Protein AF-A0A4Y2T5A9-F1 (afdb_monomer)

Foldseek 3Di:
DVVVPPDDDPPDDDPVRVVVVLVVPQDDDPQWDWDDDDLDIDIDGDDDDVVVRLVVVVVSLVVRVVVCVVVVNDDPPVPDDDDDDDPDDDPDDDPDNPDDPPPPD

pLDDT: mean 76.67, std 18.17, range [35.56, 94.38]

Structure (mmCIF, N/CA/C/O backbone):
data_AF-A0A4Y2T5A9-F1
#
_entry.id   AF-A0A4Y2T5A9-F1
#
loop_
_atom_site.group_PDB
_atom_site.id
_atom_site.type_symbol
_atom_site.label_atom_id
_atom_site.label_alt_id
_atom_site.label_comp_id
_atom_site.label_asym_id
_atom_site.label_entity_id
_atom_site.label_seq_id
_atom_site.pdbx_PDB_ins_code
_atom_site.Cartn_x
_atom_site.Cartn_y
_atom_site.Cartn_z
_atom_site.occupancy
_atom_site.B_iso_or_equiv
_atom_site.auth_seq_id
_atom_site.auth_comp_id
_atom_site.auth_asym_id
_atom_site.auth_atom_id
_atom_site.pdbx_PDB_model_num
ATOM 1 N N . MET A 1 1 ? 7.223 -9.965 -12.944 1.00 48.22 1 MET A N 1
ATOM 2 C CA . MET A 1 1 ? 7.957 -8.749 -13.375 1.00 48.22 1 MET A CA 1
ATOM 3 C C . MET A 1 1 ? 9.485 -8.898 -13.292 1.00 48.22 1 MET A C 1
ATOM 5 O O . MET A 1 1 ? 10.173 -8.338 -14.132 1.00 48.22 1 MET A O 1
ATOM 9 N N . TRP A 1 2 ? 10.035 -9.717 -12.382 1.00 46.28 2 TRP A N 1
ATOM 10 C CA . TRP A 1 2 ? 11.493 -9.891 -12.212 1.00 46.28 2 TRP A CA 1
ATOM 11 C C . TRP A 1 2 ? 12.192 -10.877 -13.167 1.00 46.28 2 TRP A C 1
ATOM 13 O O . TRP A 1 2 ? 13.416 -10.919 -13.203 1.00 46.28 2 TRP A O 1
ATOM 23 N N . GLN A 1 3 ? 11.454 -11.647 -13.974 1.00 44.50 3 GLN A N 1
ATOM 24 C CA . GLN A 1 3 ? 12.061 -12.589 -14.932 1.00 44.50 3 GLN A CA 1
ATOM 25 C C . GLN A 1 3 ? 12.472 -11.939 -16.266 1.00 44.50 3 GLN A C 1
ATOM 27 O O . GLN A 1 3 ? 13.219 -12.542 -17.030 1.00 44.50 3 GLN A O 1
ATOM 32 N N . HIS A 1 4 ? 12.021 -10.712 -16.557 1.00 39.19 4 HIS A N 1
ATOM 33 C CA . HIS A 1 4 ? 12.293 -10.063 -17.848 1.00 39.19 4 HIS A CA 1
ATOM 34 C C . HIS A 1 4 ? 13.544 -9.166 -17.853 1.00 39.19 4 HIS A C 1
ATOM 36 O O . HIS A 1 4 ? 14.039 -8.823 -18.920 1.00 39.19 4 HIS A O 1
ATOM 42 N N . LEU A 1 5 ? 14.098 -8.831 -16.681 1.00 47.34 5 LEU A N 1
ATOM 43 C CA . LEU A 1 5 ? 15.286 -7.972 -16.553 1.00 47.34 5 LEU A CA 1
ATOM 44 C C . LEU A 1 5 ? 16.613 -8.750 -16.483 1.00 47.34 5 LEU A C 1
ATOM 46 O O . LEU A 1 5 ? 17.675 -8.142 -16.477 1.00 47.34 5 LEU A O 1
ATOM 50 N N . SER A 1 6 ? 16.579 -10.087 -16.465 1.00 45.69 6 SER A N 1
ATOM 51 C CA . SER A 1 6 ? 17.772 -10.919 -16.232 1.00 45.69 6 SER A CA 1
ATOM 52 C C . SER A 1 6 ? 18.445 -11.459 -17.501 1.00 45.69 6 SER A C 1
ATOM 54 O O . SER A 1 6 ? 19.325 -12.314 -17.391 1.00 45.69 6 SER A O 1
ATOM 56 N N . ARG A 1 7 ? 18.053 -11.039 -18.712 1.00 44.84 7 ARG A N 1
ATOM 57 C CA . ARG A 1 7 ? 18.650 -11.636 -19.921 1.00 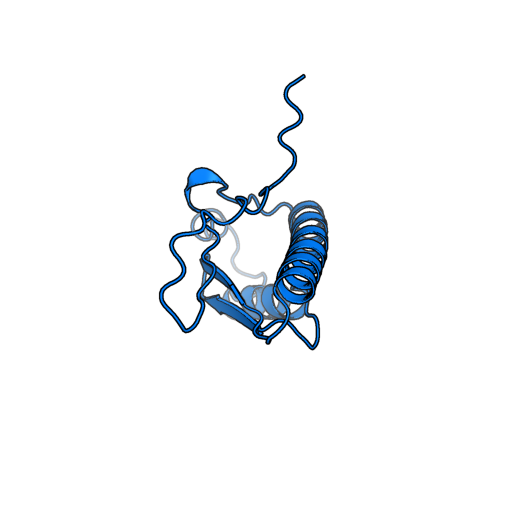44.84 7 ARG A CA 1
ATOM 58 C C . ARG A 1 7 ? 19.961 -11.007 -20.374 1.00 44.84 7 ARG A C 1
ATOM 60 O O . ARG A 1 7 ? 20.792 -11.750 -20.876 1.00 44.84 7 ARG A O 1
ATOM 67 N N . ASN A 1 8 ? 20.219 -9.721 -20.135 1.00 52.91 8 ASN A N 1
ATOM 68 C CA . ASN A 1 8 ? 21.405 -9.077 -20.706 1.00 52.91 8 ASN A CA 1
ATOM 69 C C . ASN A 1 8 ? 22.056 -8.093 -19.719 1.00 52.91 8 ASN A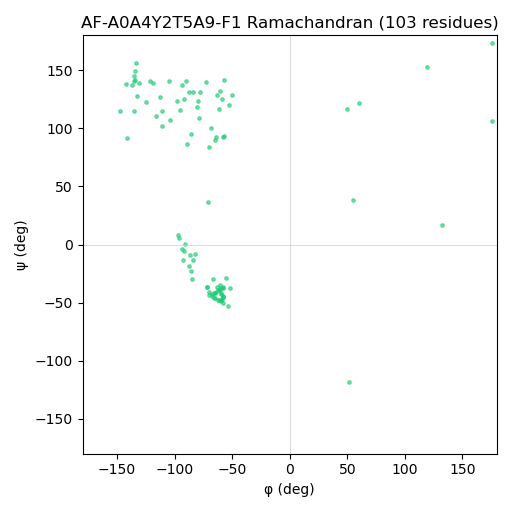 C 1
ATOM 71 O O . ASN A 1 8 ? 21.684 -6.928 -19.722 1.00 52.91 8 ASN A O 1
ATOM 75 N N . ALA A 1 9 ? 23.018 -8.536 -18.902 1.00 44.53 9 ALA A N 1
ATOM 76 C CA . ALA A 1 9 ? 24.203 -7.740 -18.540 1.00 44.53 9 ALA A CA 1
ATOM 77 C C . ALA A 1 9 ? 25.060 -8.474 -17.501 1.00 44.53 9 ALA A C 1
ATOM 79 O O . ALA A 1 9 ? 24.777 -8.482 -16.303 1.00 44.53 9 ALA A O 1
ATOM 80 N N . SER A 1 10 ? 26.191 -8.998 -17.953 1.00 53.00 10 SER A N 1
ATOM 81 C CA . SER A 1 10 ? 27.398 -9.046 -17.139 1.00 53.00 10 SER A CA 1
ATOM 82 C C . SER A 1 10 ? 27.769 -7.610 -16.725 1.00 53.00 10 SER A C 1
ATOM 84 O O . SER A 1 10 ? 28.430 -6.912 -17.490 1.00 53.00 10 SER A O 1
ATOM 86 N N . GLY A 1 11 ? 27.311 -7.145 -15.553 1.00 59.09 11 GLY A N 1
ATOM 87 C CA . GLY A 1 11 ? 27.938 -5.998 -14.879 1.00 59.09 11 GLY A CA 1
ATOM 88 C C . GLY A 1 11 ? 27.093 -4.840 -14.331 1.00 59.09 11 GLY A C 1
ATOM 89 O O . GLY A 1 11 ? 27.699 -3.813 -14.049 1.00 59.09 11 GLY A O 1
ATOM 90 N N . GLN A 1 12 ? 25.772 -4.917 -14.122 1.00 63.62 12 GLN A N 1
ATOM 91 C CA . GLN A 1 12 ? 25.056 -3.806 -13.455 1.00 63.62 12 GLN A CA 1
ATOM 92 C C . GLN A 1 12 ? 24.061 -4.289 -12.388 1.00 63.62 12 GLN A C 1
ATOM 94 O O . GLN A 1 12 ? 23.082 -4.949 -12.701 1.00 63.62 12 GLN A O 1
ATOM 99 N N . PHE A 1 13 ? 24.368 -3.929 -11.133 1.00 60.19 13 PHE A N 1
ATOM 100 C CA . PHE A 1 13 ? 23.618 -4.072 -9.872 1.00 60.19 13 PHE A CA 1
ATOM 101 C C 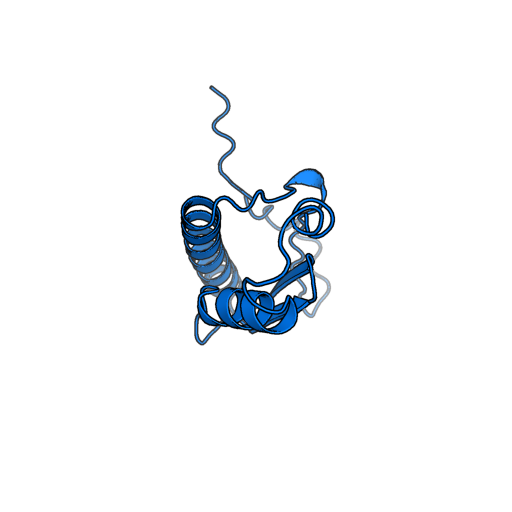. PHE A 1 13 ? 23.030 -5.462 -9.525 1.00 60.19 13 PHE A C 1
ATOM 103 O O . PHE A 1 13 ? 22.102 -5.932 -10.180 1.00 60.19 13 PHE A O 1
ATOM 110 N N . PRO A 1 14 ? 23.483 -6.105 -8.424 1.00 71.31 14 PRO A N 1
ATOM 111 C CA . PRO A 1 14 ? 22.889 -7.351 -7.946 1.00 71.31 14 PRO A CA 1
ATOM 112 C C . PRO A 1 14 ? 21.391 -7.180 -7.665 1.00 71.31 14 PRO A C 1
ATOM 114 O O . PRO A 1 14 ? 20.964 -6.172 -7.101 1.00 71.31 14 PRO A O 1
ATOM 117 N N . GLN A 1 15 ? 20.591 -8.197 -7.981 1.00 70.69 15 GLN A N 1
ATOM 118 C CA . GLN A 1 15 ? 19.144 -8.207 -7.733 1.00 70.69 15 GLN A CA 1
ATOM 119 C C . GLN A 1 15 ? 18.751 -7.864 -6.274 1.00 70.69 15 GLN A C 1
ATOM 121 O O . GLN A 1 15 ? 17.806 -7.092 -6.093 1.00 70.69 15 GLN A O 1
ATOM 126 N N . PRO A 1 16 ? 19.494 -8.302 -5.232 1.00 74.00 16 PRO A N 1
ATOM 127 C CA . PRO A 1 16 ? 19.276 -7.835 -3.857 1.00 74.00 16 PRO A CA 1
ATOM 128 C C . PRO A 1 16 ? 19.458 -6.321 -3.663 1.00 74.00 16 PRO A C 1
ATOM 130 O O . PRO A 1 16 ? 18.747 -5.703 -2.876 1.00 74.00 16 PRO A O 1
ATOM 133 N N . THR A 1 17 ? 20.387 -5.695 -4.388 1.00 76.06 17 THR A N 1
ATOM 134 C CA . THR A 1 17 ? 20.645 -4.250 -4.307 1.00 76.06 17 THR A CA 1
ATOM 135 C C . THR A 1 17 ? 19.496 -3.450 -4.913 1.00 76.06 17 THR A C 1
ATOM 137 O O . THR A 1 17 ? 19.040 -2.484 -4.303 1.00 76.06 17 THR A O 1
ATOM 140 N N . LEU A 1 18 ? 18.975 -3.878 -6.067 1.00 74.81 18 LEU A N 1
ATOM 141 C CA . LEU A 1 18 ? 17.801 -3.255 -6.689 1.00 74.81 18 LEU A CA 1
ATOM 142 C C . LEU A 1 18 ? 16.551 -3.409 -5.815 1.00 74.81 18 LEU A C 1
ATOM 144 O O . LEU A 1 18 ? 15.804 -2.449 -5.638 1.00 74.81 18 LEU A O 1
ATOM 148 N N . TYR A 1 19 ? 16.366 -4.582 -5.201 1.00 77.44 19 TYR A N 1
ATOM 149 C CA . TYR A 1 19 ? 15.293 -4.814 -4.234 1.00 77.44 19 TYR A CA 1
ATOM 150 C C . TYR A 1 19 ? 15.388 -3.866 -3.031 1.00 77.44 19 TYR A C 1
ATOM 152 O O . TYR A 1 19 ? 14.382 -3.294 -2.613 1.00 77.44 19 TYR A O 1
ATOM 160 N N . ASN A 1 20 ? 16.588 -3.642 -2.493 1.00 81.06 20 ASN A N 1
ATOM 161 C CA . ASN A 1 20 ? 16.780 -2.732 -1.363 1.00 81.06 20 ASN A CA 1
ATOM 162 C C . ASN A 1 20 ? 16.464 -1.276 -1.724 1.00 81.06 20 ASN A C 1
ATOM 164 O O . ASN A 1 20 ? 15.800 -0.594 -0.946 1.00 81.06 20 ASN A O 1
ATOM 168 N N . ILE A 1 21 ? 16.882 -0.812 -2.906 1.00 82.75 21 ILE A N 1
ATOM 169 C CA . ILE A 1 21 ? 16.570 0.542 -3.392 1.00 82.75 21 ILE A CA 1
ATOM 170 C C . ILE A 1 21 ? 15.054 0.710 -3.533 1.00 82.75 21 ILE A C 1
ATOM 172 O O . ILE A 1 21 ? 14.483 1.666 -3.008 1.00 82.75 21 ILE A O 1
ATOM 176 N N . PHE A 1 22 ? 14.391 -0.262 -4.156 1.00 81.81 22 PHE A N 1
ATOM 177 C CA . PHE A 1 22 ? 12.943 -0.262 -4.337 1.00 81.81 22 PHE A CA 1
ATOM 178 C C . PHE A 1 22 ? 12.183 -0.208 -3.003 1.00 81.81 22 PHE A C 1
ATOM 180 O O . PHE A 1 22 ?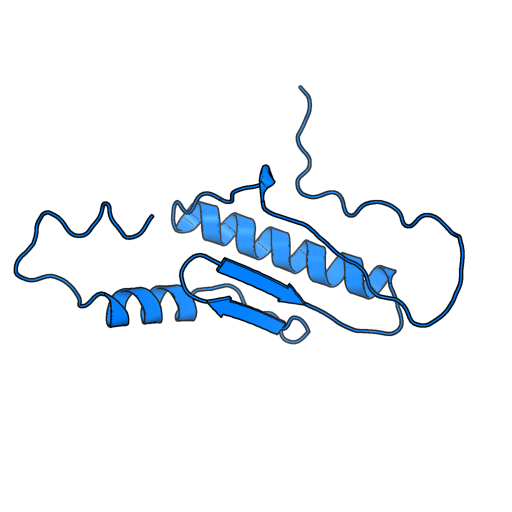 11.305 0.630 -2.817 1.00 81.81 22 PHE A O 1
ATOM 187 N N . ASN A 1 23 ? 12.573 -1.043 -2.035 1.00 83.62 23 ASN A N 1
ATOM 188 C CA . ASN A 1 23 ? 11.979 -1.032 -0.695 1.00 83.62 23 ASN A CA 1
ATOM 189 C C . ASN A 1 23 ? 12.280 0.249 0.091 1.00 83.62 23 ASN A C 1
ATOM 191 O O . ASN A 1 23 ? 11.494 0.629 0.965 1.00 83.62 23 ASN A O 1
ATOM 195 N N . SER A 1 24 ? 13.424 0.889 -0.169 1.00 86.94 24 SER A N 1
ATOM 196 C CA . SER A 1 24 ? 13.812 2.132 0.501 1.00 86.94 24 SER A CA 1
ATOM 197 C C . SER A 1 24 ? 12.986 3.335 0.036 1.00 86.94 24 SER A C 1
ATOM 199 O O . SER A 1 24 ? 12.626 4.151 0.879 1.00 86.94 24 SER A O 1
ATOM 201 N N . ASP A 1 25 ? 12.626 3.409 -1.254 1.00 88.88 25 ASP A N 1
ATOM 202 C CA . ASP A 1 25 ? 11.820 4.510 -1.817 1.00 88.88 25 ASP A CA 1
ATOM 203 C C . ASP A 1 25 ? 10.304 4.271 -1.685 1.00 88.88 25 ASP A C 1
ATOM 205 O O . ASP A 1 25 ? 9.515 5.165 -1.984 1.00 88.88 25 ASP A O 1
ATOM 209 N N . PHE A 1 26 ? 9.870 3.075 -1.263 1.00 90.81 26 PHE A N 1
ATOM 210 C CA . PHE A 1 26 ? 8.448 2.759 -1.101 1.00 90.81 26 PHE A CA 1
ATOM 211 C C . PHE A 1 26 ? 7.795 3.696 -0.064 1.00 90.81 26 PHE A C 1
ATOM 213 O O . PHE A 1 26 ? 8.327 3.837 1.043 1.00 90.81 26 PHE A O 1
ATOM 220 N N . PRO A 1 27 ? 6.630 4.307 -0.358 1.00 92.12 27 PRO A N 1
ATOM 221 C CA . PRO A 1 27 ? 6.020 5.318 0.504 1.00 92.12 27 PRO A CA 1
ATOM 222 C C . PRO A 1 27 ? 5.625 4.751 1.872 1.00 92.12 27 PRO A C 1
ATOM 224 O O . PRO A 1 27 ? 4.911 3.753 1.980 1.00 92.12 27 PRO A O 1
ATOM 227 N N . ARG A 1 28 ? 6.052 5.416 2.950 1.00 92.31 28 ARG A N 1
ATOM 228 C CA . ARG A 1 28 ? 5.779 5.023 4.343 1.00 92.31 28 ARG A CA 1
ATOM 229 C C . ARG A 1 28 ? 5.038 6.141 5.069 1.00 92.31 28 ARG A C 1
ATOM 231 O O . ARG A 1 28 ? 5.357 7.314 4.895 1.00 92.31 28 ARG A O 1
ATOM 238 N N . LYS A 1 29 ? 4.066 5.767 5.901 1.00 90.88 29 LYS A N 1
ATOM 239 C CA . LYS A 1 29 ? 3.346 6.668 6.811 1.00 90.88 29 LYS A CA 1
ATOM 240 C C . LYS A 1 29 ? 3.329 6.055 8.199 1.00 90.88 29 LYS A C 1
ATOM 242 O O . LYS A 1 29 ? 3.041 4.873 8.325 1.00 90.88 29 LYS A O 1
ATOM 247 N N . ASP A 1 30 ? 3.534 6.865 9.234 1.00 87.81 30 ASP A N 1
ATOM 248 C CA . ASP A 1 30 ? 3.692 6.392 10.622 1.00 87.81 30 ASP A CA 1
ATOM 249 C C . ASP A 1 30 ? 2.534 5.522 11.133 1.00 87.81 30 ASP A C 1
ATOM 251 O O . ASP A 1 30 ? 2.714 4.666 11.993 1.00 87.81 30 ASP A O 1
ATOM 255 N N . LYS A 1 31 ? 1.322 5.738 10.611 1.00 90.62 31 LYS A N 1
ATOM 256 C CA . LYS A 1 31 ? 0.103 5.020 11.019 1.00 90.62 31 LYS A CA 1
ATOM 257 C C . LYS A 1 31 ? -0.241 3.836 10.116 1.00 90.62 31 LYS A C 1
ATOM 259 O O . LYS A 1 31 ? -1.317 3.256 10.273 1.00 90.62 31 LYS A O 1
ATOM 264 N N . VAL A 1 32 ? 0.622 3.507 9.158 1.00 93.88 32 VAL A N 1
ATOM 265 C CA . VAL A 1 32 ? 0.411 2.422 8.202 1.00 93.88 32 VAL A CA 1
ATOM 266 C C . VAL A 1 32 ? 1.590 1.464 8.242 1.00 93.88 32 VAL A C 1
ATOM 268 O O . VAL A 1 32 ? 2.734 1.839 8.005 1.00 93.88 32 VAL A O 1
ATOM 271 N N . LEU A 1 33 ? 1.289 0.202 8.523 1.00 94.38 33 LEU A N 1
ATOM 272 C CA . LEU A 1 33 ? 2.232 -0.887 8.371 1.00 94.38 33 LEU A CA 1
ATOM 273 C C . LEU A 1 33 ? 2.287 -1.286 6.896 1.00 94.38 33 LEU A C 1
ATOM 275 O O . LEU A 1 33 ? 1.264 -1.651 6.316 1.00 94.38 33 LEU A O 1
ATOM 279 N N . ASN A 1 34 ? 3.485 -1.252 6.320 1.00 92.62 34 ASN A N 1
ATOM 280 C CA . ASN A 1 34 ? 3.751 -1.781 4.989 1.00 92.62 34 ASN A CA 1
ATOM 281 C C . ASN A 1 34 ? 4.347 -3.186 5.119 1.00 92.62 34 ASN A C 1
ATOM 283 O O . ASN A 1 34 ? 5.382 -3.370 5.761 1.00 92.62 34 ASN A O 1
ATOM 287 N N . CYS A 1 35 ? 3.716 -4.166 4.487 1.00 91.38 35 CYS A N 1
ATOM 288 C CA . CYS A 1 35 ? 4.183 -5.542 4.398 1.00 91.38 35 CYS A CA 1
ATOM 289 C C . CYS A 1 35 ? 4.586 -5.809 2.945 1.00 91.38 35 CYS A C 1
ATOM 291 O O . CYS A 1 35 ? 3.718 -5.979 2.093 1.00 91.38 35 CYS A O 1
ATOM 293 N N . LEU A 1 36 ? 5.889 -5.796 2.659 1.00 90.12 36 LEU A N 1
ATOM 294 C CA . LEU A 1 36 ? 6.439 -5.966 1.312 1.00 90.12 36 LEU A CA 1
ATOM 295 C C . LEU A 1 36 ? 7.191 -7.294 1.238 1.00 90.12 36 LEU A C 1
ATOM 297 O O . LEU A 1 36 ? 8.067 -7.550 2.068 1.00 90.12 36 LEU A O 1
ATOM 301 N N . PHE A 1 37 ? 6.853 -8.132 0.261 1.00 84.31 37 PHE A N 1
ATOM 302 C CA . PHE A 1 37 ? 7.545 -9.393 0.026 1.00 84.31 37 PHE A CA 1
ATOM 303 C C . PHE A 1 37 ? 7.556 -9.728 -1.465 1.00 84.31 37 PHE A C 1
ATOM 305 O O . PHE A 1 37 ? 6.515 -10.000 -2.049 1.00 84.31 37 PHE A O 1
ATOM 312 N N . ALA A 1 38 ? 8.745 -9.747 -2.074 1.00 85.25 38 ALA A N 1
ATOM 313 C CA . ALA A 1 38 ? 8.904 -9.972 -3.513 1.00 85.25 38 ALA A CA 1
ATOM 314 C C . ALA A 1 38 ? 8.013 -9.027 -4.353 1.00 85.25 38 ALA A C 1
ATOM 316 O O . ALA A 1 38 ? 8.220 -7.815 -4.308 1.00 85.25 38 ALA A O 1
ATOM 317 N N . ASP A 1 39 ? 7.081 -9.561 -5.148 1.00 82.50 39 ASP A N 1
ATOM 318 C CA . ASP A 1 39 ? 6.088 -8.803 -5.917 1.00 82.50 39 ASP A CA 1
ATOM 319 C C . ASP A 1 39 ? 4.757 -8.571 -5.183 1.00 82.50 39 ASP A C 1
ATOM 321 O O . ASP A 1 39 ? 3.926 -7.805 -5.669 1.00 82.50 39 ASP A O 1
ATOM 325 N N . ASP A 1 40 ? 4.582 -9.157 -3.998 1.00 87.44 40 ASP A N 1
ATOM 326 C CA . ASP A 1 40 ? 3.405 -8.956 -3.163 1.00 87.44 40 ASP A CA 1
ATOM 327 C C . ASP A 1 40 ? 3.602 -7.778 -2.203 1.00 87.44 40 ASP A C 1
ATOM 329 O O . ASP A 1 40 ? 4.669 -7.543 -1.623 1.00 87.44 40 ASP A O 1
ATOM 333 N N . SER A 1 41 ? 2.541 -6.998 -2.023 1.00 89.62 41 SER A N 1
ATOM 334 C CA . SER A 1 41 ? 2.529 -5.845 -1.127 1.00 89.62 41 SER A CA 1
ATOM 335 C C . SER A 1 41 ? 1.181 -5.734 -0.432 1.00 89.62 41 SER A C 1
ATOM 337 O O . SER A 1 41 ? 0.132 -5.883 -1.055 1.00 89.62 41 SER A O 1
ATOM 339 N N . ALA A 1 42 ? 1.204 -5.434 0.863 1.00 92.56 42 ALA A N 1
ATOM 340 C CA . ALA A 1 42 ? 0.016 -5.133 1.644 1.00 92.56 42 ALA A CA 1
ATOM 341 C C . ALA A 1 42 ? 0.252 -3.907 2.528 1.00 92.56 42 ALA A C 1
ATOM 343 O O . ALA A 1 42 ? 1.346 -3.698 3.055 1.00 92.56 42 ALA A O 1
ATOM 344 N N . ILE A 1 43 ? -0.798 -3.109 2.710 1.00 93.75 43 ILE A N 1
ATOM 345 C CA . ILE A 1 43 ? -0.822 -2.006 3.668 1.00 93.75 43 ILE A CA 1
ATOM 346 C C . ILE A 1 43 ? -1.915 -2.238 4.702 1.00 93.75 43 ILE A C 1
ATOM 348 O O . ILE A 1 43 ? -3.019 -2.677 4.379 1.00 93.75 43 ILE A O 1
ATOM 352 N N . LEU A 1 44 ? -1.607 -1.940 5.960 1.00 93.56 44 LEU A N 1
ATOM 353 C CA . LEU A 1 44 ? -2.503 -2.171 7.084 1.00 93.56 44 LEU A CA 1
ATOM 354 C C . LEU A 1 44 ? -2.488 -0.973 8.029 1.00 93.56 44 LEU A C 1
ATOM 356 O O . LEU A 1 44 ? -1.436 -0.460 8.396 1.00 93.56 44 LEU A O 1
ATOM 360 N N . THR A 1 45 ? -3.663 -0.573 8.500 1.00 93.50 45 THR A N 1
ATOM 361 C CA . THR A 1 45 ? -3.797 0.331 9.644 1.00 93.50 45 THR A CA 1
ATOM 362 C C . THR A 1 45 ? -4.843 -0.216 10.605 1.00 93.50 45 THR A C 1
ATOM 364 O O . THR A 1 45 ? -5.718 -0.994 10.219 1.00 93.50 45 THR A O 1
ATOM 367 N N . GLN A 1 46 ? -4.746 0.174 11.871 1.00 91.50 46 GLN A N 1
ATOM 368 C CA . GLN A 1 46 ? -5.645 -0.265 12.931 1.00 91.50 46 GLN A CA 1
ATOM 369 C C . GLN A 1 46 ? -6.081 0.932 13.774 1.00 91.50 46 GLN A C 1
ATOM 371 O O . GLN A 1 46 ? -5.349 1.906 13.938 1.00 91.50 46 GLN A O 1
ATOM 376 N N . GLY A 1 47 ? -7.293 0.864 14.320 1.00 89.56 47 GLY A N 1
ATOM 377 C CA . GLY A 1 47 ? -7.838 1.921 15.162 1.00 89.56 47 GLY A CA 1
ATOM 378 C C . GLY A 1 47 ? -9.284 1.665 15.575 1.00 89.56 47 GLY A C 1
ATOM 379 O O . GLY A 1 47 ? -9.934 0.731 15.114 1.00 89.56 47 GLY A O 1
ATOM 380 N N . SER A 1 48 ? -9.805 2.520 16.452 1.00 87.44 48 SER A N 1
ATOM 381 C CA . SER A 1 48 ? -11.202 2.469 16.903 1.00 87.44 48 SER A CA 1
ATOM 382 C C . SER A 1 48 ? -12.161 3.221 15.971 1.00 87.44 48 SER A C 1
ATOM 384 O O . SER A 1 48 ? -13.355 2.924 15.931 1.00 87.44 48 SER A O 1
ATOM 386 N N . ASN A 1 49 ? -11.652 4.184 15.195 1.00 88.81 49 ASN A N 1
ATOM 387 C CA . ASN A 1 49 ? -12.448 5.021 14.303 1.00 88.81 49 ASN A CA 1
ATOM 388 C C . ASN A 1 49 ? -12.280 4.593 12.838 1.00 88.81 49 ASN A C 1
ATOM 390 O O . ASN A 1 49 ? -11.268 4.883 12.205 1.00 8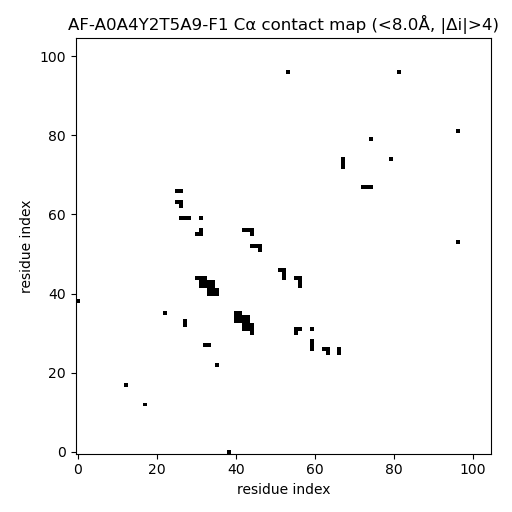8.81 49 ASN A O 1
ATOM 394 N N . ILE A 1 50 ? -13.317 3.967 12.277 1.00 85.62 50 ILE A N 1
ATOM 395 C CA . ILE A 1 50 ? -13.315 3.487 10.886 1.00 85.62 50 ILE A CA 1
ATOM 396 C C . ILE A 1 50 ? -13.123 4.624 9.878 1.00 85.62 50 ILE A C 1
ATOM 398 O O . ILE A 1 50 ? -12.405 4.442 8.904 1.00 85.62 50 ILE A O 1
ATOM 402 N N . LYS A 1 51 ? -13.708 5.809 10.098 1.00 87.12 51 LYS A N 1
ATOM 403 C CA . LYS A 1 51 ? -13.519 6.941 9.172 1.00 87.12 51 LYS A CA 1
ATOM 404 C C . LYS A 1 51 ? -12.053 7.359 9.114 1.00 87.12 51 LYS A C 1
ATOM 406 O O . LYS A 1 51 ? -11.545 7.675 8.043 1.00 87.12 51 LYS A O 1
ATOM 411 N N . PHE A 1 52 ? -11.381 7.337 10.264 1.00 89.69 52 PHE A N 1
ATOM 412 C CA . PHE A 1 52 ? -9.954 7.617 10.341 1.00 89.69 52 PHE A CA 1
ATOM 413 C C . PHE A 1 52 ? -9.135 6.536 9.623 1.00 89.69 52 PHE A C 1
ATOM 415 O O . PHE A 1 52 ? -8.306 6.880 8.790 1.00 89.69 52 PHE A O 1
ATOM 422 N N . ILE A 1 53 ? -9.435 5.252 9.860 1.00 89.94 53 ILE A N 1
ATOM 423 C CA . ILE A 1 53 ? -8.807 4.107 9.170 1.00 89.94 53 ILE A CA 1
ATOM 424 C C . ILE A 1 53 ? -8.915 4.250 7.650 1.00 89.94 53 ILE A C 1
ATOM 426 O O . ILE A 1 53 ? -7.903 4.195 6.959 1.00 89.94 53 ILE A O 1
ATOM 430 N N . ILE A 1 54 ? -10.129 4.475 7.138 1.00 88.69 54 ILE A N 1
ATOM 431 C CA . ILE A 1 54 ? -10.386 4.621 5.700 1.00 88.69 54 ILE A CA 1
ATOM 432 C C . ILE A 1 54 ? -9.584 5.794 5.135 1.00 88.69 54 ILE A C 1
ATOM 434 O O . ILE A 1 54 ? -8.879 5.627 4.148 1.00 88.69 54 ILE A O 1
ATOM 438 N N . LYS A 1 55 ? -9.627 6.963 5.787 1.00 91.25 55 LYS A N 1
ATOM 439 C CA . LYS A 1 55 ? -8.885 8.150 5.337 1.00 91.25 55 LYS A CA 1
ATOM 440 C C . LYS A 1 55 ? -7.371 7.918 5.329 1.00 91.25 55 LYS A C 1
ATOM 442 O O . LYS A 1 55 ? -6.683 8.383 4.425 1.00 91.25 55 LYS A O 1
ATOM 447 N N . THR A 1 56 ? -6.845 7.219 6.332 1.00 92.50 56 THR A N 1
ATOM 448 C CA . THR A 1 56 ? -5.420 6.882 6.417 1.00 92.50 56 THR A CA 1
ATOM 449 C C . THR A 1 56 ? -5.006 5.906 5.316 1.00 92.50 56 THR A C 1
ATOM 451 O O . THR A 1 56 ? -3.982 6.143 4.678 1.00 92.50 56 THR A O 1
ATOM 454 N N . LEU A 1 57 ? -5.799 4.860 5.061 1.00 91.81 57 LEU A N 1
ATOM 455 C CA . LEU A 1 57 ? -5.531 3.908 3.980 1.00 91.81 57 LEU A CA 1
ATOM 456 C C . LEU A 1 57 ? -5.627 4.569 2.610 1.00 91.81 5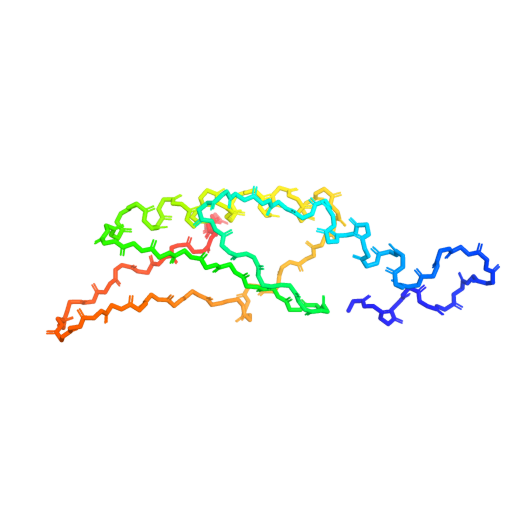7 LEU A C 1
ATOM 458 O O . LEU A 1 57 ? -4.705 4.402 1.823 1.00 91.81 57 LEU A O 1
ATOM 462 N N . GLN A 1 58 ? -6.669 5.366 2.357 1.00 91.62 58 GLN A N 1
ATOM 463 C CA . GLN A 1 58 ? -6.820 6.078 1.089 1.00 91.62 58 GLN A CA 1
ATOM 464 C C . GLN A 1 58 ? -5.619 6.981 0.828 1.00 91.62 58 GLN A C 1
ATOM 466 O O . GLN A 1 58 ? -4.950 6.846 -0.184 1.00 91.62 58 GLN A O 1
ATOM 471 N N . SER A 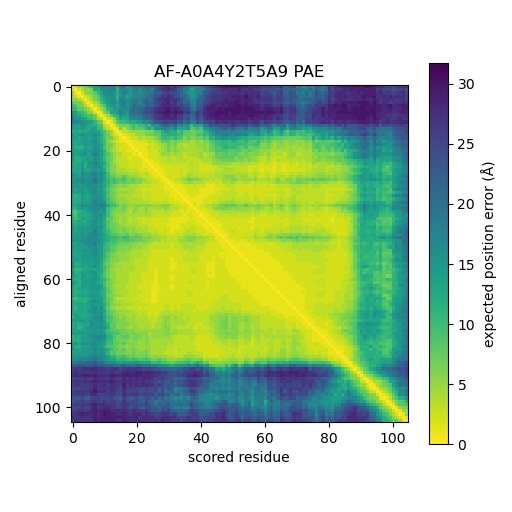1 59 ? -5.249 7.805 1.811 1.00 93.38 59 SER A N 1
ATOM 472 C CA . SER A 1 59 ? -4.090 8.679 1.665 1.00 93.38 59 SER A CA 1
ATOM 473 C C . SER A 1 59 ? -2.806 7.895 1.362 1.00 93.38 59 SER A C 1
ATOM 475 O O . SER A 1 59 ? -1.935 8.390 0.648 1.00 93.38 59 SER A O 1
ATOM 477 N N . GLN A 1 60 ? -2.622 6.705 1.944 1.00 93.81 60 GLN A N 1
ATOM 478 C CA . GLN A 1 60 ? -1.474 5.854 1.627 1.00 93.81 60 GLN A CA 1
ATOM 479 C C . GLN A 1 60 ? -1.564 5.274 0.210 1.00 93.81 60 GLN A C 1
ATOM 481 O O . GLN A 1 60 ? -0.548 5.262 -0.479 1.00 93.81 60 GLN A O 1
ATOM 486 N N . LEU A 1 61 ? -2.749 4.841 -0.231 1.00 92.38 61 LEU A N 1
ATOM 487 C CA . LEU A 1 61 ? -2.977 4.375 -1.599 1.00 92.38 61 LEU A CA 1
ATOM 488 C C . LEU A 1 61 ? -2.628 5.458 -2.621 1.00 92.38 61 LEU A C 1
ATOM 490 O O . LEU A 1 61 ? -1.857 5.165 -3.525 1.00 92.38 61 LEU A O 1
ATOM 494 N N . ASP A 1 62 ? -3.051 6.706 -2.409 1.00 93.06 62 ASP A N 1
ATOM 495 C CA . ASP A 1 62 ? -2.718 7.828 -3.302 1.00 93.06 62 ASP A CA 1
ATOM 496 C C . ASP A 1 62 ? -1.188 8.019 -3.423 1.00 93.06 62 ASP A C 1
ATOM 498 O O . ASP A 1 62 ? -0.635 8.311 -4.483 1.00 93.06 62 ASP A O 1
ATOM 502 N N . SER A 1 63 ? -0.460 7.817 -2.315 1.00 94.12 63 SER A N 1
ATOM 503 C CA . SER A 1 63 ? 1.010 7.910 -2.300 1.00 94.12 63 SER A CA 1
ATOM 504 C C . SER A 1 63 ? 1.672 6.733 -3.025 1.00 94.12 63 SER A C 1
ATOM 506 O O . SER A 1 63 ? 2.696 6.914 -3.686 1.00 94.12 63 SER A O 1
ATOM 508 N N . ILE A 1 64 ? 1.094 5.534 -2.907 1.00 92.56 64 ILE A N 1
ATOM 509 C CA . ILE A 1 64 ? 1.536 4.331 -3.623 1.00 92.56 64 ILE A CA 1
ATOM 510 C C . ILE A 1 64 ? 1.274 4.475 -5.116 1.00 92.56 64 ILE A C 1
ATOM 512 O O . ILE A 1 64 ? 2.159 4.161 -5.899 1.00 92.56 64 ILE A O 1
ATOM 516 N N . GLU A 1 65 ? 0.120 4.995 -5.519 1.00 91.44 65 GLU A N 1
ATOM 517 C CA . GLU A 1 65 ? -0.229 5.225 -6.920 1.00 91.44 65 GLU A CA 1
ATOM 518 C C . GLU A 1 65 ? 0.754 6.185 -7.599 1.00 91.44 65 GLU A C 1
ATOM 520 O O . GLU A 1 65 ? 1.311 5.884 -8.662 1.00 91.44 65 GLU A O 1
ATOM 525 N N . TYR A 1 66 ? 1.052 7.308 -6.939 1.00 92.94 66 TYR A N 1
ATOM 526 C CA . TYR A 1 66 ? 2.066 8.248 -7.408 1.00 92.94 66 TYR A CA 1
ATOM 527 C C . TYR A 1 66 ? 3.442 7.581 -7.548 1.00 92.94 66 TYR A C 1
ATOM 529 O O . TYR A 1 66 ? 4.130 7.739 -8.561 1.00 92.94 66 TYR A O 1
ATOM 537 N N . TRP A 1 67 ? 3.847 6.793 -6.551 1.00 93.19 67 TRP A N 1
ATOM 538 C CA . TRP A 1 67 ? 5.110 6.062 -6.584 1.00 93.19 67 TRP A CA 1
ATOM 539 C C . TRP A 1 67 ? 5.136 4.995 -7.693 1.00 93.19 67 TRP A C 1
ATOM 541 O O . TRP A 1 67 ? 6.124 4.900 -8.422 1.00 93.19 67 TRP A O 1
ATOM 551 N N . CYS A 1 68 ? 4.046 4.253 -7.899 1.00 91.12 68 CYS A N 1
ATOM 552 C CA . CYS A 1 68 ? 3.905 3.276 -8.977 1.00 91.12 68 CYS A CA 1
ATOM 553 C C . CYS A 1 68 ? 4.048 3.946 -10.344 1.00 91.12 68 CYS A C 1
ATOM 555 O O . CYS A 1 68 ? 4.768 3.437 -11.202 1.00 91.12 68 CYS A O 1
ATOM 557 N N . THR A 1 69 ? 3.458 5.130 -10.516 1.00 90.38 69 THR A N 1
ATOM 558 C CA . THR A 1 69 ? 3.608 5.944 -11.728 1.00 90.38 69 THR A CA 1
ATOM 559 C C . THR A 1 69 ? 5.065 6.364 -11.943 1.00 90.38 69 THR A C 1
ATOM 561 O O . THR A 1 69 ? 5.616 6.159 -13.027 1.00 90.38 69 THR A O 1
ATOM 564 N N . LYS A 1 70 ? 5.733 6.878 -10.898 1.00 90.69 70 LYS A N 1
ATOM 565 C CA . LYS A 1 70 ? 7.153 7.284 -10.932 1.00 90.69 70 LYS A CA 1
ATOM 566 C C . LYS A 1 70 ? 8.075 6.125 -11.328 1.00 90.69 70 LYS A C 1
ATOM 568 O O . LYS A 1 70 ? 8.972 6.308 -12.149 1.00 90.69 70 LYS A O 1
ATOM 573 N N . TRP A 1 71 ? 7.850 4.941 -10.762 1.00 87.75 71 TRP A N 1
ATOM 574 C CA . TRP A 1 71 ? 8.679 3.752 -10.988 1.00 87.75 71 TRP A CA 1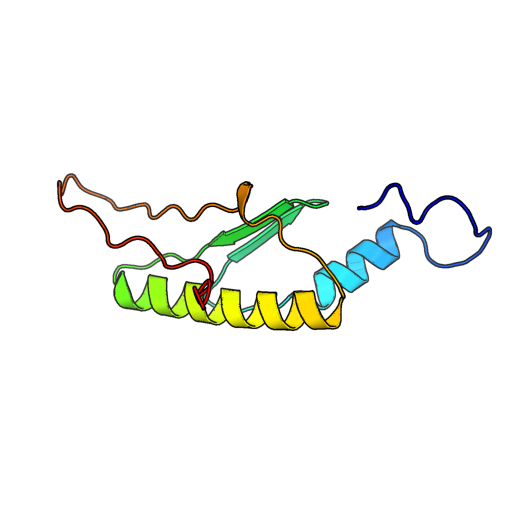
ATOM 575 C C . TRP A 1 71 ? 8.204 2.865 -12.144 1.00 87.75 71 TRP A C 1
ATOM 577 O O . TRP A 1 71 ? 8.847 1.857 -12.434 1.00 87.75 71 TRP A O 1
ATOM 587 N N . ARG A 1 72 ? 7.116 3.243 -12.832 1.00 89.44 72 ARG A N 1
ATOM 588 C CA . ARG A 1 72 ? 6.481 2.471 -13.918 1.00 89.44 72 ARG A CA 1
ATOM 589 C C . ARG A 1 72 ? 6.106 1.045 -13.490 1.00 89.44 72 ARG A C 1
ATOM 591 O O . ARG A 1 72 ? 6.249 0.090 -14.253 1.00 89.44 72 ARG A O 1
ATOM 598 N N . VAL A 1 73 ? 5.633 0.909 -12.253 1.00 87.88 73 VAL A N 1
ATOM 599 C CA . VAL A 1 73 ? 5.144 -0.346 -11.675 1.00 87.88 73 VAL A CA 1
ATOM 600 C C . VAL A 1 73 ? 3.645 -0.444 -11.925 1.00 87.88 73 VAL A C 1
ATOM 602 O O . VAL A 1 73 ? 2.891 0.444 -11.541 1.00 87.88 73 VAL A O 1
ATOM 605 N N . ALA A 1 74 ? 3.209 -1.538 -12.544 1.00 87.25 74 ALA A N 1
ATOM 606 C CA . ALA A 1 74 ? 1.792 -1.811 -12.744 1.00 87.25 74 ALA A CA 1
ATOM 607 C C . ALA A 1 74 ? 1.191 -2.473 -11.498 1.00 87.25 74 ALA A C 1
ATOM 609 O O . ALA A 1 74 ? 1.726 -3.468 -11.002 1.00 87.25 74 ALA A O 1
ATOM 610 N N . ILE A 1 75 ? 0.058 -1.952 -11.028 1.00 86.44 75 ILE A N 1
ATOM 611 C CA . ILE A 1 75 ? -0.749 -2.587 -9.985 1.00 86.44 75 ILE A CA 1
ATOM 612 C C . ILE A 1 75 ? -1.722 -3.552 -10.661 1.00 86.44 75 ILE A C 1
ATOM 614 O O . ILE A 1 75 ? -2.416 -3.186 -11.606 1.00 86.44 75 ILE A O 1
ATOM 618 N N . ASN A 1 76 ? -1.793 -4.787 -10.167 1.00 87.88 76 ASN A N 1
ATOM 619 C CA . ASN A 1 76 ? -2.826 -5.726 -10.588 1.00 87.88 76 ASN A CA 1
ATOM 620 C C . ASN A 1 76 ? -4.085 -5.495 -9.738 1.00 87.88 76 ASN A C 1
ATOM 622 O O . ASN A 1 76 ? -4.197 -5.996 -8.615 1.00 87.88 76 ASN A O 1
ATOM 626 N N . THR A 1 77 ? -5.009 -4.693 -10.263 1.00 84.25 77 THR A N 1
ATOM 627 C CA . THR A 1 77 ? -6.273 -4.334 -9.604 1.00 84.25 77 THR A CA 1
ATOM 628 C C . THR A 1 77 ? -7.170 -5.554 -9.380 1.00 84.25 77 THR A C 1
ATOM 630 O O . THR A 1 77 ? -7.746 -5.685 -8.302 1.00 84.25 77 THR A O 1
ATOM 633 N N . ASP A 1 78 ? -7.187 -6.517 -10.309 1.00 87.44 78 ASP A N 1
ATOM 634 C CA . ASP A 1 78 ? -7.961 -7.762 -10.177 1.00 87.44 78 ASP A CA 1
ATOM 635 C C . ASP A 1 78 ? -7.551 -8.584 -8.950 1.00 87.44 78 ASP A C 1
ATOM 637 O O . ASP A 1 78 ? -8.394 -9.185 -8.270 1.00 87.44 78 ASP A O 1
ATOM 641 N N . LYS A 1 79 ? -6.249 -8.602 -8.647 1.00 85.00 79 LYS A N 1
ATOM 642 C CA . LYS A 1 79 ? -5.672 -9.321 -7.503 1.00 85.00 79 LYS A CA 1
ATOM 643 C C . LYS A 1 79 ? -5.657 -8.502 -6.216 1.00 85.00 79 LYS A C 1
ATOM 645 O O . LYS A 1 79 ? -5.562 -9.083 -5.138 1.00 85.00 79 LYS A O 1
ATOM 650 N N . THR A 1 80 ? -5.781 -7.182 -6.304 1.00 87.44 80 THR A N 1
ATOM 651 C CA . THR A 1 80 ? -5.778 -6.302 -5.134 1.00 87.44 80 THR A CA 1
ATOM 652 C C . THR A 1 80 ? -7.139 -6.346 -4.437 1.00 87.44 80 THR A C 1
ATOM 654 O O . THR A 1 80 ? -8.190 -6.238 -5.069 1.00 87.44 80 THR A O 1
ATOM 657 N N . LYS A 1 81 ? -7.140 -6.538 -3.113 1.00 86.88 81 LYS A N 1
ATOM 658 C CA . LYS A 1 81 ? -8.350 -6.612 -2.279 1.00 86.88 81 LYS A CA 1
ATOM 659 C C . LYS A 1 81 ? -8.151 -5.781 -1.012 1.00 86.88 81 LYS A C 1
ATOM 661 O O . LYS A 1 81 ? -7.081 -5.836 -0.413 1.00 86.88 81 LYS A O 1
ATOM 666 N N . ALA A 1 82 ? -9.188 -5.074 -0.558 1.00 87.38 82 ALA A N 1
ATOM 667 C CA . ALA A 1 82 ? -9.227 -4.512 0.796 1.00 87.38 82 ALA A CA 1
ATOM 668 C C . ALA A 1 82 ? -10.165 -5.327 1.660 1.00 87.38 82 ALA A C 1
ATOM 670 O O . ALA A 1 82 ? -11.252 -5.728 1.245 1.00 87.38 82 ALA A O 1
ATOM 671 N N . ILE A 1 83 ? -9.736 -5.507 2.900 1.00 86.31 83 ILE A N 1
ATOM 672 C CA . ILE A 1 83 ? -10.465 -6.249 3.908 1.00 86.31 83 ILE A CA 1
ATOM 673 C C . ILE A 1 83 ? -10.471 -5.394 5.172 1.00 86.31 83 ILE A C 1
ATOM 675 O O . ILE A 1 83 ? -9.422 -4.937 5.624 1.00 86.31 83 ILE A O 1
ATOM 679 N N . LEU A 1 84 ? -11.656 -5.164 5.740 1.00 85.94 84 LEU A N 1
ATOM 680 C CA . LEU A 1 84 ? -11.818 -4.445 7.001 1.00 85.94 84 LEU A CA 1
ATOM 681 C C . LEU A 1 84 ? -12.279 -5.416 8.086 1.00 85.94 84 LEU A C 1
ATOM 683 O O . LEU A 1 84 ? -13.397 -5.926 8.043 1.00 85.94 84 LEU A O 1
ATOM 687 N N . PHE A 1 85 ? -11.431 -5.625 9.091 1.00 83.25 85 PHE A N 1
ATOM 688 C CA . PHE A 1 85 ? -11.763 -6.431 10.262 1.00 83.25 85 PHE A CA 1
ATOM 689 C C . PHE A 1 85 ? -12.302 -5.551 11.396 1.00 83.25 85 PHE A C 1
ATOM 691 O O . PHE A 1 85 ? -11.766 -4.485 11.695 1.00 83.25 85 PHE A O 1
ATOM 698 N N . ARG A 1 86 ? -13.367 -6.014 12.059 1.00 80.75 86 ARG A N 1
ATOM 699 C CA . ARG A 1 86 ? -14.000 -5.366 13.217 1.00 80.75 86 ARG A CA 1
ATOM 700 C C . ARG A 1 86 ? -14.266 -6.412 14.295 1.00 80.75 86 ARG A C 1
ATOM 702 O O . ARG A 1 86 ? -14.724 -7.508 13.995 1.00 80.75 86 ARG A O 1
ATOM 709 N N . LYS A 1 87 ? -14.078 -6.036 15.561 1.00 72.31 87 LYS A N 1
ATOM 710 C CA . LYS A 1 87 ? -14.531 -6.836 16.707 1.00 72.31 87 LYS A CA 1
ATOM 711 C C . LYS A 1 87 ? -16.035 -6.605 16.944 1.00 72.31 87 LYS A C 1
ATOM 713 O O . LYS A 1 87 ? -16.432 -5.475 17.219 1.00 72.31 87 LYS A O 1
ATOM 718 N N . GLY A 1 88 ? -16.852 -7.658 16.836 1.00 71.25 88 GLY A N 1
ATOM 719 C CA . GLY A 1 88 ? -18.295 -7.660 17.140 1.00 71.25 88 GLY A CA 1
ATOM 720 C C . GLY A 1 88 ? -19.213 -8.008 15.954 1.00 71.25 88 GLY A C 1
ATOM 721 O O . GLY A 1 88 ? -18.877 -7.760 14.800 1.00 71.25 88 GLY A O 1
ATOM 722 N N . HIS A 1 89 ? -20.397 -8.556 16.248 1.00 56.72 89 HIS A N 1
ATOM 723 C CA . HIS A 1 89 ? -21.419 -8.943 15.267 1.00 56.72 89 HIS A CA 1
ATOM 724 C C . HIS A 1 89 ? -22.369 -7.774 14.983 1.00 56.72 89 HIS A C 1
ATOM 726 O O . HIS A 1 89 ? -23.414 -7.641 15.611 1.00 56.72 89 HIS A O 1
ATOM 732 N N . SER A 1 90 ? -22.025 -6.894 14.044 1.00 59.38 90 SER A N 1
ATOM 733 C CA . SER A 1 90 ? -23.007 -5.949 13.502 1.00 59.38 90 SER A CA 1
ATOM 734 C C . SER A 1 90 ? -23.194 -6.240 12.023 1.00 59.38 90 SER A C 1
ATOM 736 O O . SER A 1 90 ? -22.289 -5.990 11.232 1.00 59.38 90 SER A O 1
ATOM 738 N N . SER A 1 91 ? -24.374 -6.756 11.666 1.00 56.97 91 SER A N 1
ATOM 739 C CA . SER A 1 91 ? -24.816 -7.090 10.301 1.00 56.97 91 SER A CA 1
ATOM 740 C C . SER A 1 91 ? -25.080 -5.846 9.432 1.00 56.97 91 SER A C 1
ATOM 742 O O . SER A 1 91 ? -26.035 -5.797 8.659 1.00 56.97 91 SER A O 1
ATOM 744 N N . LYS A 1 92 ? -24.281 -4.787 9.589 1.00 58.59 92 LYS A N 1
ATOM 745 C CA . LYS A 1 92 ? -24.352 -3.608 8.726 1.00 58.59 92 LYS A CA 1
ATOM 746 C C . LYS A 1 92 ? -23.314 -3.770 7.629 1.00 58.59 92 LYS A C 1
ATOM 748 O O . LYS A 1 92 ? -22.120 -3.801 7.919 1.00 58.59 92 LYS A O 1
ATOM 753 N N . VAL A 1 93 ? -23.794 -3.867 6.391 1.00 56.47 93 VAL A N 1
ATOM 754 C CA . VAL A 1 93 ? -22.963 -3.864 5.185 1.00 56.47 93 VAL A CA 1
ATOM 755 C C . VAL A 1 93 ? -22.054 -2.637 5.240 1.00 56.47 93 VAL A C 1
ATOM 757 O O . VAL A 1 93 ? -22.520 -1.502 5.374 1.00 56.47 93 VAL A O 1
ATOM 760 N N . LEU A 1 94 ? -20.745 -2.872 5.226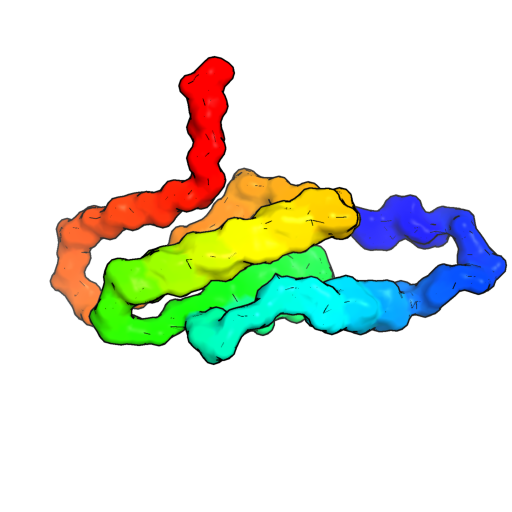 1.00 54.66 94 LEU A N 1
ATOM 761 C CA . LEU A 1 94 ? -19.754 -1.808 5.163 1.00 54.66 94 LEU A CA 1
ATOM 762 C C . LEU A 1 94 ? -19.768 -1.223 3.749 1.00 54.66 94 LEU A C 1
ATOM 764 O O . LEU A 1 94 ? -19.867 -1.968 2.777 1.00 54.66 94 LEU A O 1
ATOM 768 N N . LYS A 1 95 ? -19.656 0.106 3.629 1.00 52.00 95 LYS A N 1
ATOM 769 C CA . LYS A 1 95 ? -19.374 0.728 2.331 1.00 52.00 95 LYS A CA 1
ATOM 770 C C . LYS A 1 95 ? -18.047 0.174 1.817 1.00 52.00 95 LYS A C 1
ATOM 772 O O . LYS A 1 95 ? -17.045 0.248 2.529 1.00 52.00 95 LYS A O 1
ATOM 777 N N . THR A 1 96 ? -18.078 -0.372 0.607 1.00 50.69 96 THR A N 1
ATOM 778 C CA . THR A 1 96 ? -16.901 -0.780 -0.155 1.00 50.69 96 THR A CA 1
ATOM 779 C C . THR A 1 96 ? -15.902 0.372 -0.176 1.00 50.69 96 THR A C 1
ATOM 781 O O . THR A 1 96 ? -16.268 1.511 -0.469 1.00 50.69 96 THR A O 1
ATOM 784 N N . LEU A 1 97 ? -14.655 0.085 0.193 1.00 50.53 97 LEU A N 1
ATOM 785 C CA . LEU A 1 97 ? -13.537 0.977 -0.084 1.00 50.53 97 LEU A CA 1
ATOM 786 C C . LEU A 1 97 ? -13.440 1.101 -1.605 1.00 50.53 97 LEU A C 1
ATOM 788 O O . LEU A 1 97 ? -13.248 0.089 -2.276 1.00 50.53 97 LEU A O 1
ATOM 792 N N . LEU A 1 98 ? -13.644 2.307 -2.132 1.00 55.00 98 LEU A N 1
ATOM 793 C CA . LEU A 1 98 ? -13.471 2.591 -3.552 1.00 55.00 98 LEU A CA 1
ATOM 794 C C . LEU A 1 98 ? -11.973 2.484 -3.845 1.00 55.00 98 LEU A C 1
ATOM 796 O O . LEU A 1 98 ? -11.197 3.358 -3.472 1.00 55.00 98 LEU A O 1
ATOM 800 N N . PHE A 1 99 ? -11.557 1.355 -4.412 1.00 43.62 99 PHE A N 1
ATOM 801 C CA . PHE A 1 99 ? -10.220 1.227 -4.970 1.00 43.62 99 PHE A CA 1
ATOM 802 C C . PHE A 1 99 ? -10.219 1.891 -6.317 1.00 43.62 99 PHE A C 1
ATOM 804 O O . PHE A 1 99 ? -10.772 1.294 -7.233 1.00 43.62 99 PHE A O 1
ATOM 811 N N . MET A 1 100 ? -9.543 3.036 -6.404 1.00 41.78 100 MET A N 1
ATOM 812 C CA . MET A 1 100 ? -9.396 3.809 -7.630 1.00 41.78 100 MET A CA 1
ATOM 813 C C . MET A 1 100 ? -10.771 4.249 -8.154 1.00 41.78 100 MET A C 1
ATOM 815 O O . MET A 1 100 ? -11.669 3.448 -8.401 1.00 41.78 100 MET A O 1
ATOM 819 N N . GLU A 1 101 ? -10.988 5.551 -8.296 1.00 45.41 101 GLU A N 1
ATOM 820 C CA . GLU A 1 101 ? -12.070 6.004 -9.165 1.00 45.41 101 GLU A CA 1
ATOM 821 C C . GLU A 1 101 ? -11.708 5.557 -10.581 1.00 45.41 101 GLU A C 1
ATOM 823 O O . GLU A 1 101 ? -10.949 6.204 -11.295 1.00 45.41 101 GLU A O 1
ATOM 828 N N . GLU A 1 102 ? -12.200 4.377 -10.957 1.00 41.91 102 GLU A N 1
ATOM 829 C CA . GLU A 1 102 ? -12.392 4.020 -12.348 1.00 41.91 102 GLU A CA 1
ATOM 830 C C . GLU A 1 102 ? -13.457 4.996 -12.848 1.00 41.91 102 GLU A C 1
ATOM 832 O O . GLU A 1 102 ? -14.660 4.805 -12.654 1.00 41.91 102 GLU A O 1
ATOM 837 N N . ASP A 1 103 ? -12.972 6.131 -13.351 1.00 44.25 103 ASP A N 1
ATOM 838 C CA . ASP A 1 103 ? -13.742 7.103 -14.106 1.00 44.25 103 ASP A CA 1
ATOM 839 C C . ASP A 1 103 ? -14.325 6.337 -15.299 1.00 44.25 103 ASP A C 1
ATOM 841 O O . ASP A 1 103 ? -13.664 6.090 -16.309 1.00 44.25 103 ASP A O 1
ATOM 845 N N . LEU A 1 104 ? -15.552 5.846 -15.128 1.00 38.81 104 LEU A N 1
ATOM 846 C CA . LEU A 1 104 ? -16.381 5.403 -16.232 1.00 38.81 104 LEU A CA 1
ATOM 847 C C . LEU A 1 104 ? -16.792 6.659 -17.005 1.00 38.81 104 LEU A C 1
ATOM 849 O O . LEU A 1 104 ? -17.873 7.210 -16.784 1.00 38.81 104 LEU A O 1
ATOM 853 N N . SER A 1 105 ? -15.908 7.087 -17.905 1.00 35.56 105 SER A N 1
ATOM 854 C CA . SER A 1 105 ? -16.251 7.862 -19.098 1.00 35.56 105 SER A CA 1
ATOM 855 C C . SER A 1 105 ? -16.235 6.956 -20.321 1.00 35.56 105 SER A C 1
ATOM 857 O O . SER A 1 105 ? -15.179 6.315 -20.533 1.00 35.56 105 SER A O 1
#

Mean predicted aligned error: 11.03 Å

Solvent-accessible surface area (backbone atoms only — not comparable to full-atom values): 7310 Å² total; per-residue (Å²): 127,79,81,78,74,72,82,80,68,99,83,74,78,59,70,70,56,54,52,51,52,54,63,67,71,50,80,82,51,100,76,43,50,76,48,77,54,96,93,48,73,48,78,46,65,85,76,92,49,64,71,57,44,53,52,53,49,50,57,49,49,58,47,45,52,54,48,25,62,76,71,72,52,84,78,62,65,90,79,57,81,88,83,88,88,73,93,74,94,67,98,64,86,73,81,77,80,81,76,66,88,76,76,87,123

Nearest PDB structures (foldseek):
  8i4m-assembly1_T  TM=3.072E-01  e=6.213E+00  Prochlorococcus phage P-SCSP1u
  3ic3-assembly3_B  TM=2.352E-01  e=5.810E+00  Rhodopseudomonas palustris

Secondary structure (DSSP, 8-state):
-TTSSSSS-TTS--HHHHHHHHHHHS---TT-EEEEETTEEEEE---S-HHHHHHHHHHHHHHHHHHHHHHTPPP-TTT-------SS----PPPPP--S-----

Sequence (105 aa):
MWQHLSRNASGQFPQPTLYNIFNSDFPRKDKVLNCLFADDSAILTQGSNIKFIIKTLQSQLDSIEYWCTKWRVAINTDKTKAILFRKGHSSKVLKTLLFMEEDLS

Radius of gyration: 17.13 Å; Cα contacts (8 Å, |Δi|>4): 48; chains: 1; bounding box: 53×21×38 Å

Organism: Araneus ventricosus (NCBI:txid182803)